Protein AF-A0A9X4CML6-F1 (afdb_monomer_lite)

Structure (mmCIF, N/CA/C/O backbone):
data_AF-A0A9X4CML6-F1
#
_entry.id   AF-A0A9X4CML6-F1
#
loop_
_atom_site.group_PDB
_atom_site.id
_atom_site.type_symbol
_atom_site.label_atom_id
_atom_site.label_alt_id
_atom_site.label_comp_id
_atom_site.label_asym_id
_atom_site.label_entity_id
_atom_site.label_seq_id
_atom_site.pdbx_PDB_ins_code
_atom_site.Cartn_x
_atom_site.Cartn_y
_atom_site.Cartn_z
_atom_site.occupancy
_atom_site.B_iso_or_equiv
_atom_site.auth_seq_id
_atom_site.auth_comp_id
_atom_site.auth_asym_id
_atom_site.auth_atom_id
_atom_site.pdbx_PDB_model_num
ATOM 1 N N . PHE A 1 1 ? 0.444 -7.966 -11.666 1.00 94.69 1 PHE A N 1
ATOM 2 C CA . PHE A 1 1 ? 1.559 -8.249 -12.600 1.00 94.69 1 PHE A CA 1
ATOM 3 C C . PHE A 1 1 ? 1.563 -9.717 -13.000 1.00 94.69 1 PHE A C 1
ATOM 5 O O . PHE A 1 1 ? 1.043 -10.532 -12.247 1.00 94.69 1 PHE A O 1
ATOM 12 N N . THR A 1 2 ? 2.136 -10.078 -14.153 1.00 96.38 2 THR A N 1
ATOM 13 C CA . THR A 1 2 ? 2.441 -11.492 -14.443 1.00 96.38 2 THR A CA 1
ATOM 14 C C . THR A 1 2 ? 3.535 -11.983 -13.500 1.00 96.38 2 THR A C 1
ATOM 16 O O . THR A 1 2 ? 4.459 -11.222 -13.213 1.00 96.38 2 THR A O 1
ATOM 19 N N . THR A 1 3 ? 3.484 -13.248 -13.085 1.00 97.19 3 THR A N 1
ATOM 20 C CA . THR A 1 3 ? 4.476 -13.837 -12.172 1.00 97.19 3 THR A CA 1
ATOM 21 C C . THR A 1 3 ? 5.914 -13.674 -12.670 1.00 97.19 3 THR A C 1
ATOM 23 O O . THR A 1 3 ? 6.772 -13.270 -11.895 1.00 97.19 3 THR A O 1
ATOM 26 N N . ASP A 1 4 ? 6.172 -13.913 -13.961 1.00 96.94 4 ASP A N 1
ATOM 27 C CA . ASP A 1 4 ? 7.503 -13.742 -14.568 1.00 96.94 4 ASP A CA 1
ATOM 28 C C . ASP A 1 4 ? 8.055 -12.315 -14.394 1.00 96.94 4 ASP A C 1
ATOM 30 O O . ASP A 1 4 ? 9.176 -12.135 -13.926 1.00 96.94 4 ASP A O 1
ATOM 34 N N . LEU A 1 5 ? 7.250 -11.299 -14.725 1.00 96.75 5 LEU A N 1
ATOM 35 C CA . LEU A 1 5 ? 7.634 -9.893 -14.573 1.00 96.75 5 LEU A CA 1
ATOM 36 C C . LEU A 1 5 ? 8.003 -9.561 -13.124 1.00 96.75 5 LEU A C 1
ATOM 38 O O . LEU A 1 5 ? 9.028 -8.927 -12.894 1.00 96.75 5 LEU A O 1
ATOM 42 N N . LEU A 1 6 ? 7.186 -10.005 -12.165 1.00 96.38 6 LEU A N 1
ATOM 43 C CA . LEU A 1 6 ? 7.413 -9.709 -10.753 1.00 96.38 6 LEU A CA 1
ATOM 44 C C . LEU A 1 6 ? 8.684 -10.403 -10.239 1.00 96.38 6 LEU A C 1
ATOM 46 O O . LEU A 1 6 ? 9.501 -9.795 -9.559 1.00 96.38 6 LEU A O 1
ATOM 50 N N . LEU A 1 7 ? 8.923 -11.657 -10.629 1.00 96.31 7 LEU A N 1
ATOM 51 C CA . LEU A 1 7 ? 10.166 -12.348 -10.272 1.00 96.31 7 LEU A CA 1
ATOM 52 C C . LEU A 1 7 ? 11.400 -11.634 -10.840 1.00 96.31 7 LEU A C 1
ATOM 54 O O . LEU A 1 7 ? 12.386 -11.452 -10.122 1.00 96.31 7 LEU A O 1
ATOM 58 N N . ARG A 1 8 ? 11.341 -11.181 -12.099 1.00 95.44 8 ARG A N 1
ATOM 59 C CA . ARG A 1 8 ? 12.431 -10.413 -12.719 1.00 95.44 8 ARG A CA 1
ATOM 60 C C . ARG A 1 8 ? 12.666 -9.069 -12.025 1.00 95.44 8 ARG A C 1
ATOM 62 O O . ARG A 1 8 ? 13.825 -8.683 -11.866 1.00 95.44 8 ARG A O 1
ATOM 69 N N . SER A 1 9 ? 11.608 -8.374 -11.598 1.00 95.62 9 SER A N 1
ATOM 70 C CA . SER A 1 9 ? 11.739 -7.093 -10.895 1.00 95.62 9 SER A CA 1
ATOM 71 C C . SER A 1 9 ? 12.396 -7.259 -9.526 1.00 95.62 9 SER A C 1
ATOM 73 O O . SER A 1 9 ? 13.312 -6.505 -9.213 1.00 95.62 9 SER A O 1
ATOM 75 N N . TYR A 1 10 ? 12.047 -8.300 -8.762 1.00 94.25 10 TYR A N 1
ATOM 76 C CA . TYR A 1 10 ? 12.712 -8.613 -7.487 1.00 94.25 10 TYR A CA 1
ATOM 77 C C . TYR A 1 10 ? 14.179 -8.995 -7.656 1.00 94.25 10 TYR A C 1
ATOM 79 O O . TYR A 1 10 ? 15.031 -8.502 -6.916 1.00 94.25 10 TYR A O 1
ATOM 87 N N . GLN A 1 11 ? 14.496 -9.835 -8.644 1.00 93.19 11 GLN A N 1
ATOM 88 C CA . GLN A 1 11 ? 15.880 -10.231 -8.911 1.00 93.19 11 GLN A CA 1
ATOM 89 C C . GLN A 1 11 ? 16.750 -9.024 -9.256 1.00 93.19 11 GLN A C 1
ATOM 91 O O . GLN A 1 11 ? 17.827 -8.867 -8.688 1.00 93.19 11 GLN A O 1
ATOM 96 N N . ARG A 1 12 ? 16.278 -8.152 -10.152 1.00 91.25 12 ARG A N 1
ATOM 97 C CA . ARG A 1 12 ? 17.059 -6.999 -10.605 1.00 91.25 12 ARG A CA 1
ATOM 98 C C . ARG A 1 12 ? 17.084 -5.861 -9.586 1.00 91.25 12 ARG A C 1
ATOM 100 O O . ARG A 1 12 ? 18.163 -5.367 -9.290 1.00 91.25 12 ARG A O 1
ATOM 107 N N . GLY A 1 13 ? 15.942 -5.502 -8.998 1.00 89.19 13 GLY A N 1
ATOM 108 C CA . GLY A 1 13 ? 15.871 -4.440 -7.990 1.00 89.19 13 GLY A CA 1
ATOM 109 C C . GLY A 1 13 ? 16.762 -4.722 -6.779 1.00 89.19 13 GLY A C 1
ATOM 110 O O . GLY A 1 13 ? 17.442 -3.822 -6.302 1.00 89.19 13 GLY A O 1
ATOM 111 N N . SER A 1 14 ? 16.868 -5.990 -6.356 1.00 83.50 14 SER A N 1
ATOM 112 C CA . SER A 1 14 ? 17.755 -6.389 -5.250 1.00 83.50 14 SER A CA 1
ATOM 113 C C . SER A 1 14 ? 19.257 -6.209 -5.521 1.00 83.50 14 SER A C 1
ATOM 115 O O . SER A 1 14 ? 20.046 -6.231 -4.577 1.00 83.50 14 SER A O 1
ATOM 117 N N . LEU A 1 15 ? 19.659 -6.049 -6.788 1.00 88.44 15 LEU A N 1
ATOM 118 C CA . LEU A 1 15 ? 21.043 -5.766 -7.180 1.00 88.44 15 LEU A CA 1
ATOM 119 C C . LEU A 1 15 ? 21.340 -4.264 -7.224 1.00 88.44 15 LEU A C 1
ATOM 121 O O . LEU A 1 15 ? 22.493 -3.875 -7.048 1.00 88.44 15 LEU A O 1
ATOM 125 N N . ASP A 1 16 ? 20.320 -3.441 -7.468 1.00 86.88 16 ASP A N 1
ATOM 126 C CA . ASP A 1 16 ? 20.481 -2.008 -7.708 1.00 86.88 16 ASP A CA 1
ATOM 127 C C . ASP A 1 16 ? 20.391 -1.199 -6.404 1.00 86.88 16 ASP A C 1
ATOM 129 O O . ASP A 1 16 ? 21.208 -0.30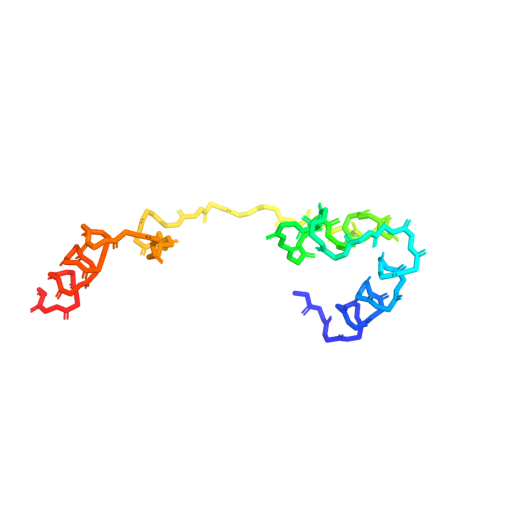4 -6.178 1.00 86.88 16 ASP A O 1
ATOM 133 N N . LEU A 1 17 ? 19.419 -1.513 -5.537 1.00 86.44 17 LEU A N 1
ATOM 134 C CA . LEU A 1 17 ? 19.165 -0.814 -4.273 1.00 86.44 17 LEU A CA 1
ATOM 135 C C . LEU A 1 17 ? 18.778 -1.792 -3.147 1.00 86.44 17 LEU A C 1
ATOM 137 O O . LEU A 1 17 ? 18.315 -2.905 -3.409 1.00 86.44 17 LEU A O 1
ATOM 141 N N . PRO A 1 18 ? 18.922 -1.394 -1.867 1.00 88.69 18 PRO A N 1
ATOM 142 C CA . PRO A 1 18 ? 18.390 -2.167 -0.752 1.00 88.69 18 PRO A CA 1
ATOM 143 C C . PRO A 1 18 ? 16.879 -2.382 -0.890 1.00 88.69 18 PRO A C 1
ATOM 145 O O . PRO A 1 18 ? 16.145 -1.463 -1.237 1.00 88.69 18 PRO A O 1
ATOM 148 N N . ALA A 1 19 ? 16.391 -3.565 -0.510 1.00 81.12 19 ALA A N 1
ATOM 149 C CA . ALA A 1 19 ? 14.963 -3.895 -0.589 1.00 81.12 19 ALA A CA 1
ATOM 150 C C . ALA A 1 19 ? 14.049 -2.907 0.165 1.00 81.12 19 ALA A C 1
ATOM 152 O O . ALA A 1 19 ? 12.887 -2.767 -0.191 1.00 81.12 19 ALA A O 1
ATOM 153 N N . ALA A 1 20 ? 14.571 -2.216 1.185 1.00 84.31 20 ALA A N 1
ATOM 154 C CA . ALA A 1 20 ? 13.840 -1.209 1.954 1.00 84.31 20 ALA A CA 1
ATOM 155 C C . ALA A 1 20 ? 13.494 0.066 1.157 1.00 84.31 20 ALA A C 1
ATOM 157 O O . ALA A 1 20 ? 12.610 0.804 1.582 1.00 84.31 20 ALA A O 1
ATOM 158 N N . GLU A 1 21 ? 14.162 0.317 0.026 1.00 91.06 21 GLU A N 1
ATOM 159 C CA . GLU A 1 21 ? 13.875 1.461 -0.852 1.00 91.06 21 GLU A CA 1
ATOM 160 C C . GLU A 1 21 ? 12.642 1.229 -1.737 1.00 91.06 21 GLU A C 1
ATOM 162 O O . GLU A 1 21 ? 12.053 2.178 -2.249 1.00 91.06 21 GLU A O 1
ATOM 167 N N . TYR A 1 22 ? 12.217 -0.027 -1.895 1.00 93.62 22 TYR A N 1
ATOM 168 C CA . TYR A 1 22 ? 11.008 -0.382 -2.632 1.00 93.62 22 TYR A CA 1
ATOM 169 C C . TYR A 1 22 ? 9.861 -0.594 -1.646 1.00 93.62 22 TYR A C 1
ATOM 171 O O . TYR A 1 22 ? 9.903 -1.481 -0.791 1.00 93.62 22 TYR A O 1
ATOM 179 N N . THR A 1 23 ? 8.821 0.229 -1.752 1.00 92.62 23 THR A N 1
ATOM 180 C CA . THR A 1 23 ? 7.701 0.224 -0.798 1.00 92.62 23 THR A CA 1
ATOM 181 C C . THR A 1 23 ? 6.583 -0.741 -1.179 1.00 92.62 23 THR A C 1
ATOM 183 O O . THR A 1 23 ? 5.768 -1.104 -0.327 1.00 92.62 23 THR A O 1
ATOM 186 N N . ASP A 1 24 ? 6.536 -1.146 -2.448 1.00 95.06 24 ASP A N 1
ATOM 187 C CA . ASP A 1 24 ? 5.502 -1.988 -3.046 1.00 95.06 24 ASP A CA 1
ATOM 188 C C . ASP A 1 24 ? 5.999 -2.658 -4.345 1.00 95.06 24 ASP A C 1
ATOM 190 O O . ASP A 1 24 ? 7.099 -2.397 -4.833 1.00 95.06 24 ASP A O 1
ATOM 194 N N . ASP A 1 25 ? 5.171 -3.527 -4.926 1.00 96.25 25 ASP A N 1
ATOM 195 C CA . ASP A 1 25 ? 5.480 -4.214 -6.185 1.00 96.25 25 ASP A CA 1
ATOM 196 C C . ASP A 1 25 ? 5.548 -3.263 -7.392 1.00 96.25 25 ASP A C 1
ATOM 198 O O . ASP A 1 25 ? 6.259 -3.542 -8.358 1.00 96.25 25 ASP A O 1
ATOM 202 N N . ALA A 1 26 ? 4.786 -2.165 -7.376 1.00 96.88 26 ALA A N 1
ATOM 203 C CA . ALA A 1 26 ? 4.676 -1.252 -8.509 1.00 96.88 26 ALA A CA 1
ATOM 204 C C . ALA A 1 26 ? 5.968 -0.455 -8.705 1.00 96.88 26 ALA A C 1
ATOM 206 O O . ALA A 1 26 ? 6.529 -0.489 -9.795 1.00 96.88 26 ALA A O 1
ATOM 207 N N . SER A 1 27 ? 6.488 0.153 -7.640 1.00 95.19 27 SER A N 1
ATOM 208 C CA . SER A 1 27 ? 7.772 0.866 -7.619 1.00 95.19 27 SER A CA 1
ATOM 209 C C . SER A 1 27 ? 8.937 -0.021 -8.069 1.00 95.19 27 SER A C 1
ATOM 211 O O . SER A 1 27 ? 9.815 0.414 -8.814 1.00 95.19 27 SER A O 1
ATOM 213 N N . LEU A 1 28 ? 8.918 -1.300 -7.695 1.00 95.62 28 LEU A N 1
ATOM 214 C CA . LEU A 1 28 ? 9.908 -2.279 -8.136 1.00 95.62 28 LEU A CA 1
ATOM 215 C C . LEU A 1 28 ? 9.789 -2.594 -9.640 1.00 95.62 28 LEU A C 1
ATOM 217 O O . LEU A 1 28 ? 10.798 -2.732 -10.336 1.00 95.62 28 LEU A O 1
ATOM 221 N N . VAL A 1 29 ? 8.563 -2.712 -10.154 1.00 96.69 29 VAL A N 1
ATOM 222 C CA . VAL A 1 29 ? 8.297 -2.919 -11.587 1.00 96.69 29 VAL A CA 1
ATOM 223 C C . VAL A 1 29 ? 8.676 -1.679 -12.404 1.00 96.69 29 VAL A C 1
ATOM 225 O O . VAL A 1 29 ? 9.315 -1.823 -13.447 1.00 96.69 29 VAL A O 1
ATOM 228 N N . GLU A 1 30 ? 8.349 -0.478 -11.935 1.00 96.25 30 GLU A N 1
ATOM 229 C CA . GLU A 1 30 ? 8.721 0.794 -12.570 1.00 96.25 30 GLU A CA 1
ATOM 230 C C . GLU A 1 30 ? 10.240 0.978 -12.619 1.00 96.25 30 GLU A C 1
ATOM 232 O O . GLU A 1 30 ? 10.777 1.372 -13.656 1.00 96.25 30 GLU A O 1
ATOM 237 N N . HIS A 1 31 ? 10.948 0.616 -11.543 1.00 94.88 31 HIS A N 1
ATOM 238 C CA . HIS A 1 31 ? 12.411 0.701 -11.458 1.00 94.88 31 HIS A CA 1
ATOM 239 C C . HIS A 1 31 ? 13.119 -0.084 -12.569 1.00 94.88 31 HIS A C 1
ATOM 241 O O . HIS A 1 31 ? 14.127 0.367 -13.111 1.00 94.88 31 HIS A O 1
ATOM 247 N N . ILE A 1 32 ? 12.573 -1.236 -12.973 1.00 94.88 32 ILE A N 1
ATOM 248 C CA . ILE A 1 32 ? 13.120 -2.030 -14.086 1.00 94.88 32 ILE A CA 1
ATOM 249 C C . ILE A 1 32 ? 12.562 -1.626 -15.464 1.00 94.88 32 ILE A C 1
ATOM 251 O O . ILE A 1 32 ? 12.779 -2.340 -16.447 1.00 94.88 32 ILE A O 1
ATOM 255 N N . GLY A 1 33 ? 11.840 -0.505 -15.545 1.00 95.44 33 GLY A N 1
ATOM 256 C CA . GLY A 1 33 ? 11.229 0.022 -16.768 1.00 95.44 33 GLY A CA 1
ATOM 257 C C . GLY A 1 33 ? 9.906 -0.643 -17.162 1.00 95.44 33 GLY A C 1
ATOM 258 O O . GLY A 1 33 ? 9.471 -0.508 -18.307 1.00 95.44 33 GLY A O 1
ATOM 259 N N . GLY A 1 34 ? 9.278 -1.395 -16.256 1.00 95.81 34 GLY A N 1
ATOM 260 C CA . GLY A 1 34 ? 7.959 -1.981 -16.470 1.00 95.81 34 GLY A CA 1
ATOM 261 C C . GLY A 1 34 ? 6.844 -0.935 -16.412 1.00 95.81 34 GLY A C 1
ATOM 262 O O . GLY A 1 34 ? 6.963 0.092 -15.753 1.00 95.81 34 GLY A O 1
ATOM 263 N N . GLN A 1 35 ? 5.739 -1.202 -17.109 1.00 96.50 35 GLN A N 1
ATOM 264 C CA . 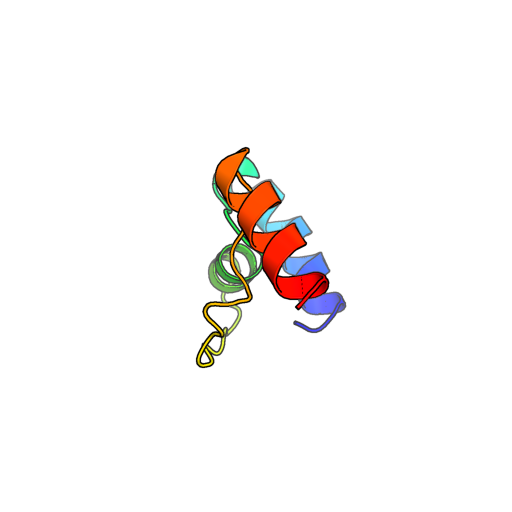GLN A 1 35 ? 4.564 -0.331 -17.082 1.00 96.50 35 GLN A CA 1
ATOM 265 C C . GLN A 1 35 ? 3.612 -0.729 -15.953 1.00 96.50 35 GLN A C 1
ATOM 267 O O . GLN A 1 35 ? 3.312 -1.912 -15.768 1.00 96.50 35 GLN A O 1
ATOM 272 N N . VAL A 1 36 ? 3.093 0.276 -15.251 1.00 97.62 36 VAL A N 1
ATOM 273 C CA . VAL A 1 36 ? 2.067 0.134 -14.217 1.00 97.62 36 VAL A CA 1
ATOM 274 C C . VAL A 1 36 ? 0.838 0.931 -14.636 1.00 97.62 36 VAL A C 1
ATOM 276 O O . VAL A 1 36 ? 0.938 2.069 -15.087 1.00 97.62 36 VAL A O 1
ATOM 279 N N . GLN A 1 37 ? -0.333 0.319 -14.489 1.00 97.25 37 GLN A N 1
ATOM 280 C CA . GLN A 1 37 ? -1.609 1.007 -14.616 1.00 97.25 37 GLN A CA 1
ATOM 281 C C . GLN A 1 37 ? -2.163 1.273 -13.219 1.00 97.25 37 GLN A C 1
ATOM 283 O O . GLN A 1 37 ? -2.270 0.351 -12.411 1.00 97.25 37 GLN A O 1
ATOM 288 N N . VAL A 1 38 ? -2.552 2.518 -12.962 1.00 96.81 38 VAL A N 1
ATOM 289 C CA . VAL A 1 38 ? -3.278 2.900 -11.748 1.00 96.81 38 VAL A CA 1
ATOM 290 C C . VAL A 1 38 ? -4.776 2.761 -12.006 1.00 96.81 38 VAL A C 1
ATOM 292 O O . VAL A 1 38 ? -5.269 3.131 -13.073 1.00 96.81 38 VAL A O 1
ATOM 295 N N . VAL A 1 39 ? -5.491 2.212 -11.030 1.00 96.56 39 VAL A N 1
ATOM 296 C CA . VAL A 1 39 ? -6.952 2.085 -11.023 1.00 96.56 39 VAL A CA 1
ATOM 297 C C . VAL A 1 39 ? -7.500 2.739 -9.761 1.00 96.56 39 VAL A C 1
ATOM 299 O O . VAL A 1 39 ? -6.782 2.839 -8.764 1.00 96.56 39 VAL A O 1
ATOM 302 N N . ASP A 1 40 ? -8.757 3.178 -9.800 1.00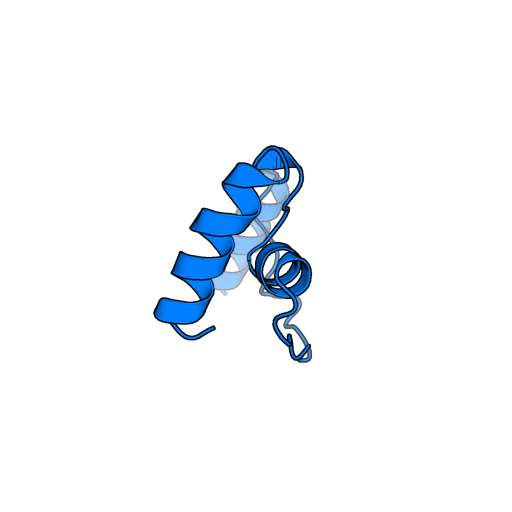 98.12 40 ASP A N 1
ATOM 303 C CA . ASP A 1 40 ? -9.410 3.748 -8.623 1.00 98.12 40 ASP A CA 1
ATOM 304 C C . ASP A 1 40 ? -9.454 2.719 -7.486 1.00 98.12 40 ASP A C 1
ATOM 306 O O . ASP A 1 40 ? -9.822 1.557 -7.681 1.00 98.12 40 ASP A O 1
ATOM 310 N N . GLY A 1 41 ? -9.034 3.151 -6.298 1.00 96.69 41 GLY A N 1
ATOM 311 C CA . GLY A 1 41 ? -9.014 2.320 -5.099 1.00 96.69 41 GLY A CA 1
ATOM 312 C C . GLY A 1 41 ? -10.345 2.315 -4.349 1.00 96.69 41 GLY A C 1
ATOM 313 O O . GLY A 1 41 ? -11.217 3.152 -4.575 1.00 96.69 41 GLY A O 1
ATOM 314 N N . ASP A 1 42 ? -10.462 1.397 -3.392 1.00 97.31 42 ASP A N 1
ATOM 315 C CA . ASP A 1 42 ? -11.558 1.355 -2.423 1.00 97.31 42 ASP A CA 1
ATOM 316 C C . ASP A 1 42 ? -11.042 1.838 -1.053 1.00 97.31 42 ASP A C 1
ATOM 318 O O . ASP A 1 42 ? -10.041 1.299 -0.570 1.00 97.31 42 ASP A O 1
ATOM 322 N N . PRO A 1 43 ? -11.691 2.813 -0.387 1.00 96.19 43 PRO A N 1
ATOM 323 C CA . PRO A 1 43 ? -11.345 3.205 0.980 1.00 96.19 43 PRO A CA 1
ATOM 324 C C . PRO A 1 43 ? -11.317 2.046 1.991 1.00 96.19 43 PRO A C 1
ATOM 326 O O . PRO A 1 43 ? -10.609 2.133 2.995 1.00 96.19 43 PRO A O 1
ATOM 329 N N . LEU A 1 44 ? -12.053 0.957 1.741 1.00 96.62 44 LEU A N 1
ATOM 330 C CA . LEU A 1 44 ? -12.040 -0.254 2.567 1.00 96.62 44 LEU A CA 1
ATOM 331 C C . LEU A 1 44 ? -10.762 -1.097 2.396 1.00 96.62 44 LEU A C 1
ATOM 333 O O . LEU A 1 44 ? -10.504 -1.968 3.224 1.00 96.62 44 LEU A O 1
ATOM 337 N N . ALA A 1 45 ? -9.918 -0.816 1.397 1.00 96.75 45 ALA A N 1
ATOM 338 C CA . ALA A 1 45 ? -8.611 -1.452 1.193 1.00 96.75 45 ALA A CA 1
ATOM 339 C C . ALA A 1 45 ? -7.479 -0.774 1.999 1.00 96.75 45 ALA A C 1
ATOM 341 O O . ALA A 1 45 ? -6.344 -0.651 1.533 1.00 96.75 45 ALA A O 1
ATOM 342 N N . PHE A 1 46 ? -7.773 -0.303 3.212 1.00 97.62 46 PHE A N 1
ATOM 343 C CA . PHE A 1 46 ? -6.779 0.331 4.077 1.00 97.62 46 PHE A CA 1
ATOM 344 C C . PHE A 1 46 ? -5.817 -0.699 4.696 1.00 97.62 46 PHE A C 1
ATOM 346 O O . PHE A 1 46 ? -6.173 -1.840 4.993 1.00 97.62 46 PHE A O 1
ATOM 353 N N . LYS A 1 47 ? -4.569 -0.282 4.938 1.00 97.50 47 LYS A N 1
ATOM 354 C CA . LYS A 1 47 ? -3.558 -1.104 5.616 1.00 97.50 47 LYS A CA 1
ATOM 355 C C . LYS A 1 47 ? -3.7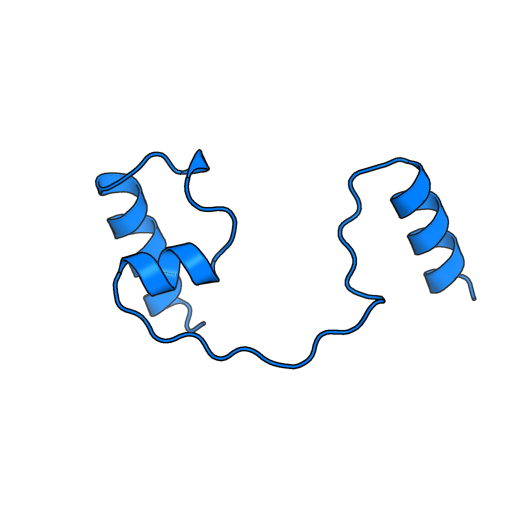99 -1.086 7.126 1.00 97.50 47 LYS A C 1
ATOM 357 O O . LYS A 1 47 ? -3.923 -0.019 7.717 1.00 97.50 47 LYS A O 1
ATOM 362 N N . ILE A 1 48 ? -3.781 -2.254 7.767 1.00 98.25 48 ILE A N 1
ATOM 363 C CA . ILE A 1 48 ? -3.791 -2.347 9.232 1.00 98.25 48 ILE A CA 1
ATOM 364 C C . ILE A 1 48 ? -2.368 -2.121 9.743 1.00 98.25 48 ILE A C 1
ATOM 366 O O . ILE A 1 48 ? -1.506 -2.992 9.630 1.00 98.25 48 ILE A O 1
ATOM 370 N N . THR A 1 49 ? -2.117 -0.939 10.292 1.00 98.06 49 THR A N 1
ATOM 371 C CA . THR A 1 49 ? -0.811 -0.518 10.828 1.00 98.06 49 THR A CA 1
ATOM 372 C C . THR A 1 49 ? -0.869 -0.155 12.309 1.00 98.06 49 THR A C 1
ATOM 374 O O . THR A 1 49 ? 0.143 -0.218 13.007 1.00 98.06 49 THR A O 1
ATOM 377 N N . THR A 1 50 ? -2.059 0.176 12.812 1.00 98.62 50 THR A N 1
ATOM 378 C CA . THR A 1 50 ? -2.320 0.559 14.198 1.00 98.62 50 THR A CA 1
ATOM 379 C C . THR A 1 50 ? -3.400 -0.321 14.832 1.00 98.62 50 THR A C 1
ATOM 381 O O . THR A 1 50 ? -4.133 -1.054 14.166 1.00 98.62 50 THR A O 1
ATOM 384 N N . LYS A 1 51 ? -3.542 -0.224 16.160 1.00 98.56 51 LYS A N 1
ATOM 385 C CA . LYS A 1 51 ? -4.642 -0.886 16.880 1.00 98.56 51 LYS A CA 1
ATOM 386 C C . LYS A 1 51 ? -6.013 -0.342 16.473 1.00 98.56 51 LYS A C 1
ATOM 388 O O . LYS A 1 51 ? -6.986 -1.087 16.521 1.00 98.56 51 LYS A O 1
ATOM 393 N N . LEU A 1 52 ? -6.090 0.934 16.091 1.00 98.44 52 LEU A N 1
ATOM 394 C CA . LEU A 1 52 ? -7.335 1.550 15.646 1.00 98.44 52 LEU A CA 1
ATOM 395 C C . LEU A 1 52 ? -7.782 0.962 14.301 1.00 98.44 52 LEU A C 1
ATOM 397 O O . LEU A 1 52 ? -8.949 0.603 14.167 1.00 98.44 52 LEU A O 1
ATOM 401 N N . ASP A 1 53 ? -6.850 0.767 13.365 1.00 98.44 53 ASP A N 1
ATOM 402 C CA . ASP A 1 53 ? -7.131 0.150 12.060 1.00 98.44 53 ASP A CA 1
ATOM 403 C C . ASP A 1 53 ? -7.705 -1.265 12.237 1.00 98.44 53 ASP A C 1
ATOM 405 O O . ASP A 1 53 ? -8.657 -1.653 11.562 1.00 98.44 53 ASP A O 1
ATOM 409 N N . LEU A 1 54 ? -7.169 -2.031 13.197 1.00 98.31 54 LEU A N 1
ATOM 410 C CA . LEU A 1 54 ? -7.662 -3.375 13.498 1.00 98.31 54 LEU A CA 1
ATOM 411 C C . LEU A 1 54 ? -9.101 -3.360 14.038 1.00 98.31 54 LEU A C 1
ATOM 413 O O . LEU A 1 54 ? -9.910 -4.196 13.632 1.00 98.31 54 LEU A O 1
ATOM 417 N N . LEU A 1 55 ? -9.433 -2.424 14.934 1.00 98.25 55 LEU A N 1
ATOM 418 C CA . LEU A 1 55 ? -10.800 -2.271 15.450 1.00 98.25 55 LEU A CA 1
ATOM 419 C C . LEU A 1 55 ? -11.776 -1.887 14.333 1.00 98.25 55 LEU A C 1
ATOM 421 O O . LEU A 1 55 ? -12.866 -2.455 14.255 1.00 98.25 55 LEU A O 1
ATOM 425 N N . LEU A 1 56 ? -11.369 -0.973 13.447 1.00 97.94 56 LEU A N 1
ATOM 426 C CA . LEU A 1 56 ? -12.160 -0.571 12.286 1.00 97.94 56 LEU A CA 1
ATOM 427 C C . LEU A 1 56 ? -12.408 -1.756 11.340 1.00 97.94 56 LEU A C 1
ATOM 429 O O . LEU A 1 56 ? -13.556 -2.016 10.985 1.00 97.94 56 LEU A O 1
ATOM 433 N N . ALA A 1 57 ? -11.368 -2.522 10.994 1.00 98.06 57 ALA A N 1
ATOM 434 C CA . ALA A 1 57 ? -11.490 -3.696 10.126 1.00 98.06 57 ALA A CA 1
ATOM 435 C C . ALA A 1 57 ? -12.454 -4.744 10.704 1.00 98.06 57 ALA A C 1
ATOM 437 O O . ALA A 1 57 ? -13.300 -5.287 9.995 1.00 98.06 57 ALA A O 1
ATOM 438 N N . GLN A 1 58 ? -12.366 -5.002 12.013 1.00 98.00 58 GLN A N 1
ATOM 439 C CA . GLN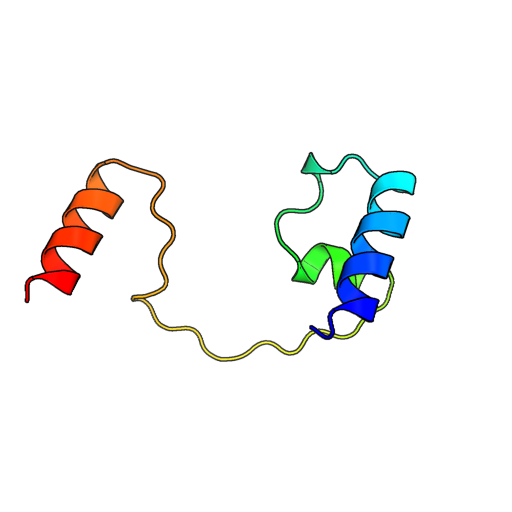 A 1 58 ? -13.270 -5.929 12.695 1.00 98.00 58 GLN A CA 1
ATOM 440 C C . GLN A 1 58 ? -14.717 -5.428 12.726 1.00 98.00 58 GLN A C 1
ATOM 442 O O . GLN A 1 58 ? -15.628 -6.248 12.625 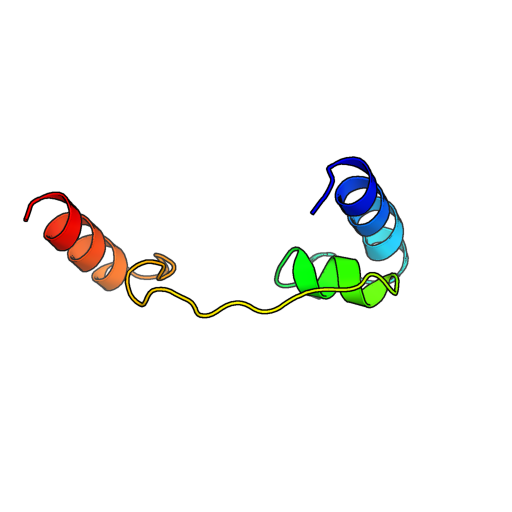1.00 98.00 58 GLN A O 1
ATOM 447 N N . ALA A 1 59 ? -14.936 -4.119 12.877 1.00 97.81 59 ALA A N 1
ATOM 448 C CA . ALA A 1 59 ? -16.272 -3.532 12.833 1.00 97.81 59 ALA A CA 1
ATOM 449 C C . ALA A 1 59 ? -16.896 -3.653 11.434 1.00 97.81 59 ALA A C 1
ATOM 451 O O . ALA A 1 59 ? -18.060 -4.023 11.334 1.00 97.81 59 ALA A O 1
ATOM 452 N N . ILE A 1 60 ? -16.111 -3.419 10.375 1.00 97.25 60 ILE A N 1
ATOM 453 C CA . ILE A 1 60 ? -16.559 -3.530 8.977 1.00 97.25 60 ILE A CA 1
ATOM 454 C C . ILE A 1 60 ? -16.987 -4.961 8.633 1.00 97.25 60 ILE A C 1
ATOM 456 O O . ILE A 1 60 ? -18.048 -5.144 8.062 1.00 97.25 60 ILE A O 1
ATOM 460 N N . VAL A 1 61 ? -16.195 -5.981 8.991 1.00 96.00 61 VAL A N 1
ATOM 461 C CA . VAL A 1 61 ? -16.490 -7.387 8.624 1.00 96.00 61 VAL A CA 1
ATOM 462 C C . VAL A 1 61 ? -17.666 -7.978 9.415 1.00 96.00 61 VAL A C 1
ATOM 464 O O . VAL A 1 61 ? -18.266 -8.964 8.994 1.00 96.00 61 VAL A O 1
ATOM 467 N N . ARG A 1 62 ? -17.968 -7.426 10.596 1.00 92.00 62 ARG A N 1
ATOM 468 C CA . ARG A 1 62 ? -19.094 -7.874 11.432 1.00 92.00 62 ARG A CA 1
ATOM 469 C C . ARG A 1 62 ? -20.416 -7.182 11.095 1.00 92.00 62 ARG A C 1
ATOM 471 O O . ARG A 1 62 ? -21.447 -7.693 11.532 1.00 92.00 62 ARG A O 1
ATOM 478 N N . GLY A 1 63 ? -20.366 -6.019 10.442 1.00 70.12 63 GLY A N 1
ATOM 479 C CA . GLY A 1 63 ? -21.539 -5.299 9.936 1.00 70.12 63 GLY A CA 1
ATOM 480 C C . GLY A 1 63 ? -22.040 -5.912 8.641 1.00 70.12 63 GLY A C 1
ATOM 481 O O . GLY A 1 63 ? -23.277 -5.938 8.474 1.00 70.12 63 GLY A O 1
#

Foldseek 3Di:
DPPVLQVVLVVVVVVVDPPVVDPDSQSSSVVVVHDDDDDDDDPLPDDDPDPVSVVVVVVVVVD

pLDDT: mean 94.59, std 4.99, range [70.12, 98.62]

Sequence (63 aa):
FTTDLLLRSYQRGSLDLPAAEYTDDASLVEHIGGQVQVVDGDPLAFKITTKLDLLLAQAIVRG

Radius of gyration: 15.8 Å; chains: 1; bounding box: 43×18×34 Å

Secondary structure (DSSP, 8-state):
--HHHHHHHHHHHHHHS-GGG--SHHHHHHHTT---------TT-----SHHHHHHHHHHHH-